Protein AF-A0A821F1S2-F1 (afdb_mon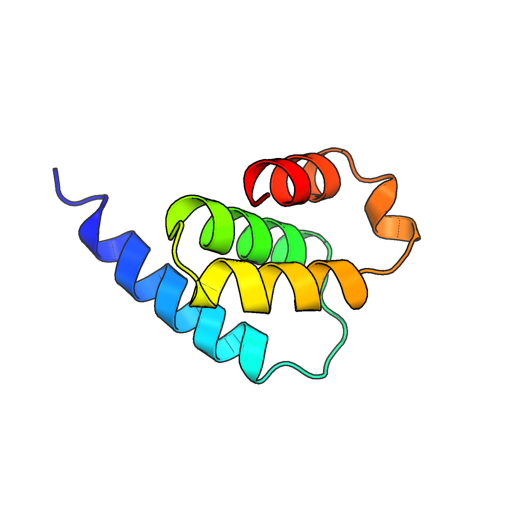omer_lite)

Organism: NCBI:txid392030

Structure (mmCIF, N/CA/C/O backbone):
data_AF-A0A821F1S2-F1
#
_entry.id   AF-A0A821F1S2-F1
#
loop_
_atom_site.group_PDB
_atom_site.id
_atom_site.type_symbol
_atom_site.label_atom_id
_atom_site.label_alt_id
_atom_site.label_comp_id
_atom_site.label_asym_id
_atom_site.label_entity_id
_atom_site.label_seq_id
_atom_site.pdbx_PDB_ins_code
_atom_site.Cartn_x
_atom_site.Cartn_y
_atom_site.Cartn_z
_atom_site.occupancy
_atom_site.B_iso_or_equiv
_atom_site.auth_seq_id
_atom_site.auth_comp_id
_atom_site.auth_asym_id
_atom_site.auth_atom_id
_atom_site.pdbx_PDB_model_num
ATOM 1 N N . MET A 1 1 ? -2.246 24.399 6.259 1.00 43.44 1 MET A N 1
ATOM 2 C CA . MET A 1 1 ? -3.119 23.317 6.773 1.00 43.44 1 MET A CA 1
ATOM 3 C C . MET A 1 1 ? -4.200 22.890 5.760 1.00 43.44 1 MET A C 1
ATOM 5 O O . MET A 1 1 ? -5.355 22.754 6.119 1.00 43.44 1 MET A O 1
ATOM 9 N N . VAL A 1 2 ? -3.833 22.605 4.499 1.00 38.69 2 VAL A N 1
ATOM 10 C CA . VAL A 1 2 ? -4.732 21.976 3.486 1.00 38.69 2 VAL A CA 1
ATOM 11 C C . VAL A 1 2 ? -3.995 20.870 2.699 1.00 38.69 2 VAL A C 1
ATOM 13 O O . VAL A 1 2 ? -4.483 20.349 1.712 1.00 38.69 2 VAL A O 1
ATOM 16 N N . LYS A 1 3 ? -2.796 20.456 3.140 1.00 36.47 3 LYS A N 1
ATOM 17 C CA . LYS A 1 3 ? -2.061 19.343 2.506 1.00 36.47 3 LYS A CA 1
ATOM 18 C C . LYS A 1 3 ? -2.432 17.960 3.065 1.00 36.47 3 LYS A C 1
ATOM 20 O O . LYS A 1 3 ? -2.069 16.963 2.462 1.00 36.47 3 LYS A O 1
ATOM 25 N N . GLY A 1 4 ? -3.165 17.901 4.182 1.00 43.62 4 GLY A N 1
ATOM 26 C CA . GLY A 1 4 ? -3.583 16.639 4.811 1.00 43.62 4 GLY A CA 1
ATOM 27 C C . GLY A 1 4 ? -4.878 16.045 4.245 1.00 43.62 4 GLY A C 1
ATOM 28 O O . GLY A 1 4 ? -4.996 14.832 4.156 1.00 43.62 4 GLY A O 1
ATOM 29 N N . TYR A 1 5 ? -5.827 16.880 3.805 1.00 37.84 5 TYR A N 1
ATOM 30 C CA . TYR A 1 5 ? -7.126 16.402 3.304 1.00 37.84 5 TYR A CA 1
ATOM 31 C C . TYR A 1 5 ? -7.069 15.895 1.857 1.00 37.84 5 TYR A C 1
ATOM 33 O O . TYR A 1 5 ? -7.683 14.883 1.544 1.00 37.84 5 TYR A O 1
ATOM 41 N N . VAL A 1 6 ? -6.269 16.536 0.996 1.00 43.03 6 VAL A N 1
ATOM 42 C CA . VAL A 1 6 ? -6.118 16.120 -0.413 1.00 43.03 6 VAL A CA 1
ATOM 43 C C . VAL A 1 6 ? -5.350 14.797 -0.538 1.00 43.03 6 VAL A C 1
ATOM 45 O O . VAL A 1 6 ? -5.610 14.018 -1.446 1.00 43.03 6 VAL A O 1
ATOM 48 N N . ALA A 1 7 ? -4.439 14.500 0.393 1.00 53.03 7 ALA A N 1
ATOM 49 C CA . ALA A 1 7 ? -3.670 13.259 0.363 1.00 53.03 7 ALA A CA 1
ATOM 50 C C . ALA A 1 7 ? -4.492 12.046 0.846 1.00 53.03 7 ALA A C 1
ATOM 52 O O . ALA A 1 7 ? -4.407 10.987 0.237 1.00 53.03 7 ALA A O 1
ATOM 53 N N . ASN A 1 8 ? -5.343 12.199 1.870 1.00 57.88 8 ASN A N 1
ATOM 54 C CA . ASN A 1 8 ? -6.154 11.093 2.405 1.00 57.88 8 ASN A CA 1
ATOM 55 C C . ASN A 1 8 ? -7.160 10.527 1.393 1.00 57.88 8 ASN A C 1
ATOM 57 O O . ASN A 1 8 ? -7.268 9.309 1.269 1.00 57.88 8 ASN A O 1
ATOM 61 N N . GLU A 1 9 ? -7.843 11.378 0.620 1.00 62.06 9 GLU A N 1
ATOM 62 C CA . GLU A 1 9 ? -8.728 10.895 -0.452 1.00 62.06 9 GLU A CA 1
ATOM 63 C C . GLU A 1 9 ? -7.952 10.183 -1.567 1.00 62.06 9 GLU A C 1
ATOM 65 O O . GLU A 1 9 ? -8.473 9.264 -2.198 1.00 62.06 9 GLU A O 1
ATOM 70 N N . MET A 1 10 ? -6.704 10.590 -1.816 1.00 67.62 10 MET A N 1
ATOM 71 C CA . MET A 1 10 ? -5.837 9.923 -2.786 1.00 67.62 10 MET A CA 1
ATOM 72 C C . MET A 1 10 ? -5.314 8.587 -2.261 1.00 67.62 10 MET A C 1
ATOM 74 O O . MET A 1 10 ? -5.237 7.640 -3.036 1.00 67.62 10 MET A O 1
ATOM 78 N N . PHE A 1 11 ? -4.997 8.479 -0.969 1.00 72.44 11 PHE A N 1
ATOM 79 C CA . PHE A 1 11 ? -4.532 7.230 -0.369 1.00 72.44 11 PHE A CA 1
ATOM 80 C C . PHE A 1 11 ? -5.644 6.182 -0.292 1.00 72.44 11 PHE A C 1
ATOM 82 O O . PHE A 1 11 ? -5.397 5.037 -0.651 1.00 72.44 11 PHE A O 1
ATOM 89 N N . GLU A 1 12 ? -6.873 6.554 0.081 1.00 75.75 12 GLU A N 1
ATOM 90 C CA . GLU A 1 12 ? -8.013 5.619 0.049 1.00 75.75 12 GLU A CA 1
ATOM 91 C C . GLU A 1 12 ? -8.323 5.153 -1.384 1.00 75.75 12 GLU A C 1
ATOM 93 O O . GLU A 1 12 ? -8.503 3.961 -1.623 1.00 75.75 12 GLU A O 1
ATOM 98 N N . LYS A 1 13 ? -8.278 6.052 -2.378 1.00 76.06 13 LYS A N 1
ATOM 99 C CA . LYS A 1 13 ? -8.412 5.654 -3.793 1.00 76.06 13 LYS A CA 1
ATOM 100 C C . LYS A 1 13 ? -7.251 4.783 -4.270 1.00 76.06 13 LYS A C 1
ATOM 102 O O . LYS A 1 13 ? -7.454 3.894 -5.092 1.00 76.06 13 LYS A O 1
ATOM 107 N N . ALA A 1 14 ? -6.040 5.026 -3.774 1.00 74.12 14 ALA A N 1
ATOM 108 C CA . ALA A 1 14 ? -4.898 4.172 -4.063 1.00 74.12 14 ALA A CA 1
ATOM 109 C C . ALA A 1 14 ? -5.124 2.770 -3.483 1.00 74.12 14 ALA A C 1
ATOM 111 O O . ALA A 1 14 ? -4.932 1.795 -4.199 1.00 74.12 14 ALA A O 1
ATOM 112 N N . LEU A 1 15 ? -5.620 2.653 -2.246 1.00 77.50 15 LEU A N 1
ATOM 113 C CA . LEU A 1 15 ? -6.014 1.369 -1.658 1.00 77.50 15 LEU A CA 1
ATOM 114 C C . LEU A 1 15 ? -7.079 0.647 -2.495 1.00 77.50 15 LEU A C 1
ATOM 116 O O . LEU A 1 15 ? -6.934 -0.549 -2.745 1.00 77.50 15 LEU A O 1
ATOM 120 N N . ASP A 1 16 ? -8.098 1.361 -2.985 1.00 81.88 16 ASP A N 1
ATOM 121 C CA . ASP A 1 16 ? -9.117 0.790 -3.880 1.00 81.88 16 ASP A CA 1
ATOM 122 C C . ASP A 1 16 ? -8.510 0.232 -5.179 1.00 81.88 16 ASP A C 1
ATOM 124 O O . ASP A 1 16 ? -8.988 -0.773 -5.712 1.00 81.88 16 ASP A O 1
ATOM 128 N N . LEU A 1 17 ? -7.474 0.890 -5.713 1.00 77.56 17 LEU A N 1
ATOM 129 C CA . LEU A 1 17 ? -6.734 0.424 -6.886 1.00 77.56 17 LEU A CA 1
ATOM 130 C C . LEU A 1 17 ? -5.880 -0.801 -6.540 1.00 77.56 17 LEU A C 1
ATOM 132 O O . LEU A 1 17 ? -5.955 -1.800 -7.251 1.00 77.56 17 LEU A O 1
ATOM 136 N N . PHE A 1 18 ? -5.142 -0.774 -5.427 1.00 79.94 18 PHE A N 1
ATOM 137 C CA . PHE A 1 18 ? -4.326 -1.903 -4.965 1.00 79.94 18 PHE A CA 1
ATOM 138 C C . PHE A 1 18 ? -5.153 -3.155 -4.655 1.00 79.94 18 PHE A C 1
ATOM 140 O O . PHE A 1 18 ? -4.674 -4.267 -4.863 1.00 79.94 18 PHE A O 1
ATOM 147 N N . GLU A 1 19 ? -6.401 -3.009 -4.203 1.00 77.38 19 GLU A N 1
ATOM 148 C CA . GLU A 1 19 ? -7.313 -4.145 -4.015 1.00 77.38 19 GLU A CA 1
ATOM 149 C C . GLU A 1 19 ? -7.743 -4.805 -5.329 1.00 77.38 19 GLU A C 1
ATOM 151 O O . GLU A 1 19 ? -8.061 -5.995 -5.332 1.00 77.38 19 GLU A O 1
ATOM 156 N N . LYS A 1 20 ? -7.770 -4.048 -6.430 1.00 77.94 20 LYS A N 1
ATOM 157 C CA . LYS A 1 20 ? -8.246 -4.508 -7.745 1.00 77.94 20 LYS A CA 1
ATOM 158 C C . LYS A 1 20 ? -7.120 -4.894 -8.697 1.00 77.94 20 LYS A C 1
ATOM 160 O O . LYS A 1 20 ? -7.383 -5.481 -9.743 1.00 77.94 20 LYS A O 1
ATOM 165 N N . VAL A 1 21 ? -5.885 -4.542 -8.362 1.00 71.31 21 VAL A N 1
ATOM 166 C CA . VAL A 1 21 ? -4.716 -4.854 -9.171 1.00 71.31 21 VAL A CA 1
ATOM 167 C C . VAL A 1 21 ? -4.341 -6.328 -9.008 1.00 71.31 21 VAL A C 1
ATOM 169 O O . VAL A 1 21 ? -3.979 -6.798 -7.927 1.00 71.31 21 VAL A O 1
ATOM 172 N N . ASP A 1 22 ? -4.396 -7.045 -10.129 1.00 66.38 22 ASP A N 1
ATOM 173 C CA . ASP A 1 22 ? -3.872 -8.409 -10.267 1.00 66.38 22 ASP A CA 1
ATOM 174 C C . ASP A 1 22 ? -2.677 -8.492 -11.232 1.00 66.38 22 ASP A C 1
ATOM 176 O O . ASP A 1 22 ? -2.243 -9.568 -11.625 1.00 66.38 22 ASP A O 1
ATOM 180 N N . ILE A 1 23 ? -2.144 -7.329 -11.608 1.00 68.81 23 ILE A N 1
ATOM 181 C CA . ILE A 1 23 ? -0.944 -7.173 -12.433 1.00 68.81 23 ILE A CA 1
ATOM 182 C C . ILE A 1 23 ? 0.295 -6.984 -11.554 1.00 68.81 23 ILE A C 1
ATOM 184 O O . ILE A 1 23 ? 0.194 -6.501 -10.423 1.00 68.81 23 ILE A O 1
ATOM 188 N N . GLU A 1 24 ? 1.462 -7.356 -12.084 1.00 71.94 24 GLU A N 1
ATOM 189 C CA . GLU A 1 24 ? 2.741 -7.034 -11.454 1.00 71.94 24 GLU A CA 1
ATOM 190 C C . GLU A 1 24 ? 2.892 -5.517 -11.324 1.00 71.94 24 GLU A C 1
ATOM 192 O O . GLU A 1 24 ? 2.701 -4.762 -12.278 1.00 71.94 24 GLU A O 1
ATOM 197 N N . LEU A 1 25 ? 3.207 -5.091 -10.106 1.00 80.94 2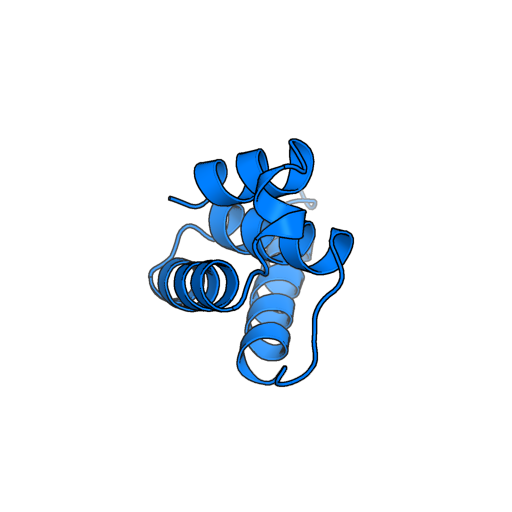5 LEU A N 1
ATOM 198 C CA . LEU A 1 25 ? 3.488 -3.707 -9.769 1.00 80.94 25 LEU A CA 1
ATOM 199 C C . LEU A 1 25 ? 4.983 -3.443 -9.911 1.00 80.94 25 LEU A C 1
ATOM 201 O O . LEU A 1 25 ? 5.797 -4.311 -9.591 1.00 80.94 25 LEU A O 1
ATOM 205 N N . ASP A 1 26 ? 5.327 -2.237 -10.349 1.00 82.94 26 ASP A N 1
ATOM 206 C CA . ASP A 1 26 ? 6.706 -1.765 -10.326 1.00 82.94 26 ASP A CA 1
ATOM 207 C C . ASP A 1 26 ? 7.141 -1.340 -8.908 1.00 82.94 26 ASP A C 1
ATOM 209 O O . ASP A 1 26 ? 6.345 -1.229 -7.966 1.00 82.94 26 ASP A O 1
ATOM 213 N N . ASP A 1 27 ? 8.443 -1.120 -8.762 1.00 81.94 27 ASP A N 1
ATOM 214 C CA . ASP A 1 27 ? 9.113 -0.642 -7.551 1.00 81.94 27 ASP A CA 1
ATOM 215 C C . ASP A 1 27 ? 8.481 0.634 -6.978 1.00 81.94 27 ASP A C 1
ATOM 217 O O . ASP A 1 27 ? 8.222 0.751 -5.770 1.00 81.94 27 ASP A O 1
ATOM 221 N N . VAL A 1 28 ? 8.192 1.592 -7.856 1.00 82.81 28 VAL A N 1
ATOM 222 C CA . VAL A 1 28 ? 7.587 2.875 -7.494 1.00 82.81 28 VAL A CA 1
ATOM 223 C C . VAL A 1 28 ? 6.183 2.665 -6.933 1.00 82.81 28 VAL A C 1
ATOM 225 O O . VAL A 1 28 ? 5.821 3.257 -5.913 1.00 82.81 28 VAL A O 1
ATOM 228 N N . THR A 1 29 ? 5.392 1.791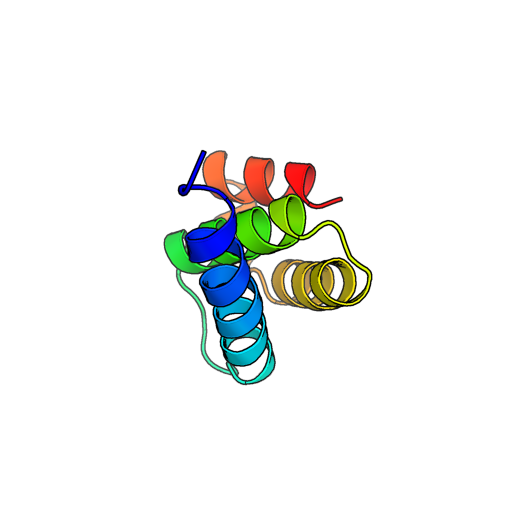 -7.547 1.00 84.25 29 THR A N 1
ATOM 229 C CA . THR A 1 29 ? 4.014 1.526 -7.143 1.00 84.25 29 THR A CA 1
ATOM 230 C C . THR A 1 29 ? 3.955 0.784 -5.809 1.00 84.25 29 THR A C 1
ATOM 232 O O . THR A 1 29 ? 3.129 1.139 -4.96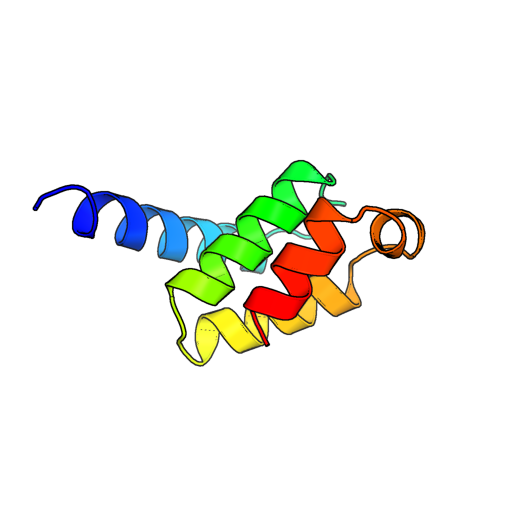3 1.00 84.25 29 THR A O 1
ATOM 235 N N . TYR A 1 30 ? 4.871 -0.158 -5.550 1.00 85.75 30 TYR A N 1
ATOM 236 C CA . TYR A 1 30 ? 5.027 -0.756 -4.218 1.00 85.75 30 TYR A CA 1
ATOM 237 C C . TYR A 1 30 ? 5.365 0.295 -3.157 1.00 85.75 30 TYR A C 1
ATOM 239 O O . TYR A 1 30 ? 4.705 0.359 -2.119 1.00 85.75 30 TYR A O 1
ATOM 247 N N . THR A 1 31 ? 6.330 1.171 -3.439 1.00 85.38 31 THR A N 1
ATOM 248 C CA . THR A 1 31 ? 6.732 2.254 -2.528 1.00 85.38 31 THR A CA 1
ATOM 249 C C . THR A 1 31 ? 5.562 3.186 -2.202 1.00 85.38 31 THR A C 1
ATOM 251 O O . THR A 1 31 ? 5.326 3.525 -1.040 1.00 85.38 31 THR A O 1
ATOM 254 N N . ILE A 1 32 ? 4.790 3.592 -3.214 1.00 84.31 32 ILE A N 1
ATOM 255 C CA . ILE A 1 32 ? 3.601 4.435 -3.031 1.00 84.31 32 ILE A CA 1
ATOM 256 C C . ILE A 1 32 ? 2.546 3.700 -2.200 1.00 84.31 32 ILE A C 1
ATOM 258 O O . ILE A 1 32 ? 1.965 4.303 -1.298 1.00 84.31 32 ILE A O 1
ATOM 262 N N . GLY A 1 33 ? 2.318 2.411 -2.467 1.00 84.88 33 GLY A N 1
ATOM 263 C CA . GLY A 1 33 ? 1.356 1.592 -1.733 1.00 84.88 33 GLY A CA 1
ATOM 264 C C . GLY A 1 33 ? 1.704 1.452 -0.259 1.00 84.88 33 GLY A C 1
ATOM 265 O O . GLY A 1 33 ? 0.856 1.704 0.596 1.00 84.88 33 GLY A O 1
ATOM 266 N N . PHE A 1 34 ? 2.959 1.140 0.054 1.00 87.50 34 PHE A N 1
ATOM 267 C CA . PHE A 1 34 ? 3.417 1.037 1.436 1.00 87.50 34 PHE A CA 1
ATOM 268 C C . PHE A 1 34 ? 3.364 2.382 2.165 1.00 87.50 34 PHE A C 1
ATOM 270 O O . PHE A 1 34 ? 2.824 2.453 3.269 1.00 87.50 34 PHE A O 1
ATOM 277 N N . ASN A 1 35 ? 3.795 3.471 1.523 1.00 85.56 35 ASN A N 1
ATOM 278 C CA . ASN A 1 35 ? 3.689 4.811 2.103 1.00 85.56 35 ASN A CA 1
ATOM 279 C C . ASN A 1 35 ? 2.232 5.226 2.347 1.00 85.56 35 ASN A C 1
ATOM 281 O O . ASN A 1 35 ? 1.925 5.797 3.391 1.00 85.56 35 ASN A O 1
ATOM 285 N N . ALA A 1 36 ? 1.321 4.929 1.417 1.00 84.62 36 ALA A N 1
ATOM 286 C CA . ALA A 1 36 ? -0.107 5.171 1.606 1.00 84.62 36 ALA A CA 1
ATOM 287 C C . ALA A 1 36 ? -0.640 4.389 2.814 1.00 84.62 36 ALA A C 1
ATOM 289 O O . ALA A 1 36 ? -1.362 4.948 3.641 1.00 84.62 36 ALA A O 1
ATOM 290 N N . CYS A 1 37 ? -0.233 3.124 2.955 1.00 86.94 37 CYS A N 1
ATOM 291 C CA . CYS A 1 37 ? -0.640 2.295 4.080 1.00 86.94 37 CYS A CA 1
ATOM 292 C C . CYS A 1 37 ? -0.112 2.839 5.420 1.00 86.94 37 CYS A C 1
ATOM 294 O O . CYS A 1 37 ? -0.886 2.969 6.369 1.00 86.94 37 CYS A O 1
ATOM 296 N N . ALA A 1 38 ? 1.162 3.244 5.471 1.00 86.56 38 ALA A N 1
ATOM 297 C CA . ALA A 1 38 ? 1.783 3.868 6.639 1.00 86.56 38 ALA A CA 1
ATOM 298 C C . ALA A 1 38 ? 1.094 5.187 7.037 1.00 86.56 38 ALA A C 1
ATOM 300 O O . ALA A 1 38 ? 0.899 5.475 8.216 1.00 86.56 38 ALA A O 1
ATOM 301 N N . LYS A 1 39 ? 0.685 6.003 6.053 1.00 85.19 39 LYS A N 1
ATOM 302 C CA . LYS A 1 39 ? -0.008 7.279 6.303 1.00 85.19 39 LYS A CA 1
ATOM 303 C C . LYS A 1 39 ? -1.444 7.105 6.783 1.00 85.19 39 LYS A C 1
ATOM 305 O O . LYS A 1 39 ? -1.891 7.905 7.601 1.00 85.19 39 LYS A O 1
ATOM 310 N N . LEU A 1 40 ? -2.157 6.103 6.273 1.00 84.44 40 LEU A N 1
ATOM 311 C CA . LEU A 1 40 ? -3.546 5.849 6.652 1.00 84.44 40 LEU A CA 1
ATOM 312 C C . LEU A 1 40 ? -3.669 5.204 8.035 1.00 84.44 40 LEU A C 1
ATOM 314 O O . LEU A 1 40 ? -4.653 5.475 8.719 1.00 84.44 40 LEU A O 1
ATOM 318 N N . CYS A 1 41 ? -2.686 4.388 8.444 1.00 81.31 41 CYS A N 1
ATOM 319 C CA . CYS A 1 41 ? -2.592 3.777 9.779 1.00 81.31 41 CYS A CA 1
ATOM 320 C C . CYS A 1 41 ? -3.934 3.186 10.269 1.00 81.31 41 CYS A C 1
ATOM 322 O O . CYS A 1 41 ? -4.361 3.376 11.407 1.00 81.31 41 CYS A O 1
ATOM 324 N N . ASN A 1 42 ? -4.645 2.510 9.362 1.00 84.31 42 ASN A N 1
ATOM 325 C CA . ASN A 1 42 ? -5.935 1.886 9.628 1.00 84.31 42 ASN A CA 1
ATOM 326 C C . ASN A 1 42 ? -5.896 0.389 9.277 1.00 84.31 42 ASN A C 1
ATOM 328 O O . ASN A 1 42 ? -5.026 -0.082 8.538 1.00 84.31 42 ASN A O 1
ATOM 332 N N . ASP A 1 43 ? -6.852 -0.381 9.798 1.00 86.56 43 ASP A N 1
ATOM 333 C CA . ASP A 1 43 ? -6.876 -1.839 9.615 1.00 86.56 43 ASP A CA 1
ATOM 334 C C . ASP A 1 43 ? -6.962 -2.263 8.142 1.00 86.56 43 ASP A C 1
ATOM 336 O O . ASP A 1 43 ? -6.459 -3.324 7.757 1.00 86.56 43 ASP A O 1
ATOM 340 N N . ARG A 1 44 ? -7.607 -1.443 7.303 1.00 85.06 44 ARG A N 1
ATOM 341 C CA . ARG A 1 44 ? -7.749 -1.693 5.865 1.00 85.06 44 ARG A CA 1
ATOM 342 C C . ARG A 1 44 ? -6.397 -1.572 5.162 1.00 85.06 44 ARG A C 1
ATOM 344 O O . ARG A 1 44 ? -5.982 -2.507 4.478 1.00 85.06 44 ARG A O 1
ATOM 351 N N . ALA A 1 45 ? -5.701 -0.464 5.390 1.00 85.94 45 ALA A N 1
ATOM 352 C CA . ALA A 1 45 ? -4.350 -0.201 4.921 1.00 85.94 45 ALA A CA 1
ATOM 353 C C . ALA A 1 45 ? -3.392 -1.323 5.332 1.00 85.94 45 ALA A C 1
ATOM 355 O O . ALA A 1 45 ? -2.700 -1.881 4.486 1.00 85.94 45 ALA A O 1
ATOM 356 N N . MET A 1 46 ? -3.421 -1.745 6.598 1.00 86.81 46 MET A N 1
ATOM 357 C CA . MET A 1 46 ? -2.550 -2.820 7.075 1.00 86.81 46 MET A CA 1
ATOM 358 C C . MET A 1 46 ? -2.837 -4.167 6.383 1.00 86.81 46 MET A C 1
ATOM 360 O O . MET A 1 46 ? -1.911 -4.920 6.073 1.00 86.81 46 MET A O 1
ATOM 364 N N . LYS A 1 47 ? -4.106 -4.487 6.090 1.00 88.81 47 LYS A N 1
ATOM 365 C CA . LYS A 1 47 ? -4.467 -5.702 5.334 1.00 88.81 47 LYS A CA 1
ATOM 366 C C . LYS A 1 47 ? -3.966 -5.657 3.890 1.00 88.81 47 LYS A C 1
ATOM 368 O O . LYS A 1 47 ? -3.437 -6.658 3.411 1.00 88.81 47 LYS A O 1
ATOM 373 N N . ILE A 1 48 ? -4.142 -4.532 3.201 1.00 87.00 48 ILE A N 1
ATOM 374 C CA . ILE A 1 48 ? -3.704 -4.359 1.806 1.00 87.00 48 ILE A CA 1
ATOM 375 C C . ILE A 1 48 ? -2.181 -4.369 1.730 1.00 87.00 48 ILE A C 1
ATOM 377 O O . ILE A 1 48 ? -1.604 -5.115 0.947 1.00 87.00 48 ILE A O 1
ATOM 381 N N . GLY A 1 49 ? -1.536 -3.627 2.618 1.00 88.50 49 GLY A N 1
ATOM 382 C CA . GLY A 1 49 ? -0.098 -3.583 2.776 1.00 88.50 49 GLY A CA 1
ATOM 383 C C . GLY A 1 49 ? 0.553 -4.954 2.954 1.00 88.50 49 GLY A C 1
ATOM 384 O O . GLY A 1 49 ? 1.499 -5.298 2.251 1.00 88.50 49 GLY A O 1
ATOM 385 N N . LYS A 1 50 ? -0.013 -5.807 3.816 1.00 88.38 50 LYS A N 1
ATOM 386 C CA . LYS A 1 50 ? 0.448 -7.198 3.970 1.00 88.38 50 LYS A CA 1
ATOM 387 C C . LYS A 1 50 ? 0.257 -8.036 2.703 1.00 88.38 50 LYS A C 1
ATOM 389 O O . LYS A 1 50 ? 1.107 -8.870 2.404 1.00 88.38 50 LYS A O 1
ATOM 394 N N . LYS A 1 51 ? -0.826 -7.824 1.942 1.00 88.00 51 LYS A N 1
ATOM 395 C CA . LYS A 1 51 ? -1.019 -8.489 0.639 1.00 88.00 51 LYS A CA 1
ATOM 396 C C . LYS A 1 51 ? 0.021 -8.033 -0.383 1.00 88.00 51 LYS A C 1
ATOM 398 O O . LYS A 1 51 ? 0.550 -8.878 -1.096 1.00 88.00 51 LYS A O 1
ATOM 403 N N . LEU A 1 52 ? 0.330 -6.736 -0.429 1.00 86.12 52 LEU A N 1
ATOM 404 C CA . LEU A 1 52 ? 1.386 -6.190 -1.283 1.00 86.12 52 LEU A CA 1
ATOM 405 C C . LEU A 1 52 ? 2.742 -6.794 -0.912 1.00 86.12 52 LEU A C 1
ATOM 407 O O . LEU A 1 52 ? 3.426 -7.309 -1.784 1.00 86.12 52 LEU A O 1
ATOM 411 N N . LEU A 1 53 ? 3.077 -6.847 0.380 1.00 86.75 53 LEU A N 1
ATOM 412 C CA . LEU A 1 53 ? 4.318 -7.460 0.858 1.00 86.75 53 LEU A CA 1
ATOM 413 C C . LEU A 1 53 ? 4.428 -8.948 0.485 1.00 86.75 53 LEU A C 1
ATOM 415 O O . LEU A 1 53 ? 5.514 -9.425 0.173 1.00 86.75 53 LEU A O 1
ATOM 419 N N . ALA A 1 54 ? 3.309 -9.678 0.494 1.00 86.56 54 ALA A N 1
ATOM 420 C CA . ALA A 1 54 ? 3.264 -11.084 0.095 1.00 86.56 54 ALA A CA 1
ATOM 421 C C . ALA A 1 54 ? 3.374 -11.293 -1.426 1.00 86.56 54 ALA A C 1
ATOM 423 O O . ALA A 1 54 ? 3.904 -12.315 -1.854 1.00 86.56 54 ALA A O 1
ATOM 424 N N . LYS A 1 55 ? 2.867 -10.351 -2.235 1.00 84.88 55 LYS A N 1
AT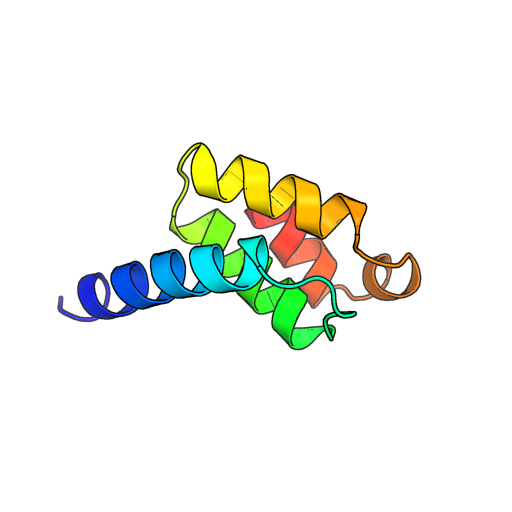OM 425 C CA . LYS A 1 55 ? 2.993 -10.361 -3.703 1.00 84.88 55 LYS A CA 1
ATOM 426 C C . LYS A 1 55 ? 4.334 -9.792 -4.189 1.00 84.88 55 LYS A C 1
ATOM 428 O O . LYS A 1 55 ? 4.679 -9.995 -5.349 1.00 84.88 55 LYS A O 1
ATOM 433 N N . MET A 1 56 ? 5.070 -9.088 -3.329 1.00 84.38 56 MET A N 1
ATOM 434 C CA . MET A 1 56 ? 6.319 -8.426 -3.682 1.00 84.38 56 MET A CA 1
ATOM 435 C C . MET A 1 56 ? 7.408 -9.452 -4.039 1.00 84.38 56 MET A C 1
ATOM 437 O O . MET A 1 56 ? 7.768 -10.268 -3.185 1.00 84.38 56 MET A O 1
ATOM 441 N N . PRO A 1 57 ? 7.956 -9.416 -5.266 1.00 83.88 57 PRO A N 1
ATOM 442 C CA . PRO A 1 57 ? 9.031 -10.319 -5.653 1.00 83.88 57 PRO A CA 1
ATOM 443 C C . PRO A 1 57 ? 10.330 -10.041 -4.880 1.00 83.88 57 PRO A C 1
ATOM 445 O O . PRO A 1 57 ? 10.601 -8.929 -4.421 1.00 83.88 57 PRO A O 1
ATOM 448 N N . ASP A 1 58 ? 11.150 -11.084 -4.717 1.00 83.12 58 ASP A N 1
ATOM 449 C CA . ASP A 1 58 ? 12.348 -11.042 -3.865 1.00 83.12 58 ASP A CA 1
ATOM 450 C C . ASP A 1 58 ? 13.413 -10.045 -4.353 1.00 83.12 58 ASP A C 1
ATOM 452 O O . ASP A 1 58 ? 14.216 -9.560 -3.557 1.00 83.12 58 ASP A O 1
ATOM 456 N N . ASN A 1 59 ? 13.409 -9.689 -5.641 1.00 82.88 59 ASN A N 1
ATOM 457 C CA . ASN A 1 59 ? 14.293 -8.664 -6.203 1.00 82.88 59 ASN A CA 1
ATOM 458 C C . ASN A 1 59 ? 14.081 -7.285 -5.552 1.00 82.88 59 ASN A C 1
ATOM 460 O O . ASN A 1 59 ? 15.056 -6.571 -5.329 1.00 82.88 59 ASN A O 1
ATOM 464 N N . TYR A 1 60 ? 12.844 -6.943 -5.183 1.00 80.69 60 TYR A N 1
ATOM 465 C CA . TYR A 1 60 ? 12.500 -5.674 -4.540 1.00 80.69 60 TYR A CA 1
ATOM 466 C C . TYR A 1 60 ? 12.846 -5.625 -3.053 1.00 80.69 60 TYR A C 1
ATOM 468 O O . TYR A 1 60 ? 12.925 -4.543 -2.483 1.00 80.69 60 TYR A O 1
ATOM 476 N N . ARG A 1 61 ? 13.144 -6.764 -2.414 1.00 76.19 61 ARG A N 1
ATOM 477 C CA . ARG A 1 61 ? 13.631 -6.776 -1.021 1.00 76.19 61 ARG A CA 1
ATOM 478 C C . ARG A 1 61 ? 15.020 -6.157 -0.876 1.00 76.19 61 ARG A C 1
ATOM 480 O O . ARG A 1 61 ? 15.356 -5.658 0.194 1.00 76.19 61 ARG A O 1
ATOM 487 N N . ASN A 1 62 ? 15.817 -6.178 -1.943 1.00 80.44 62 ASN A N 1
ATOM 488 C CA . ASN A 1 62 ? 17.134 -5.540 -1.969 1.00 80.44 62 ASN A CA 1
ATOM 489 C C . ASN A 1 62 ? 17.057 -4.039 -2.285 1.00 80.44 62 ASN A C 1
ATOM 491 O O . ASN A 1 62 ? 18.068 -3.346 -2.179 1.00 80.44 62 ASN A O 1
ATOM 495 N N . ASP A 1 63 ? 15.882 -3.533 -2.671 1.00 84.44 63 ASP A N 1
ATOM 496 C CA . ASP A 1 6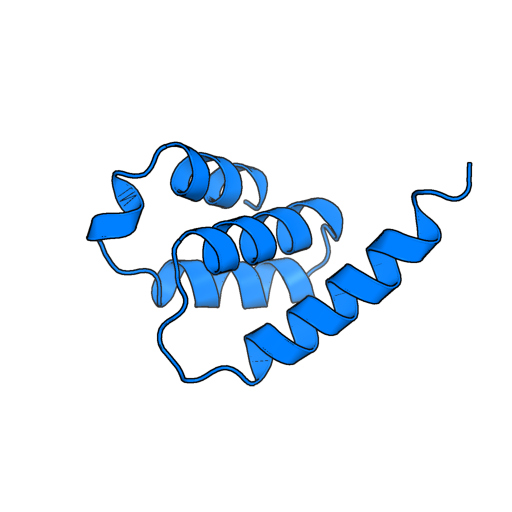3 ? 15.669 -2.105 -2.845 1.00 84.44 63 ASP A CA 1
ATOM 497 C C . ASP A 1 63 ? 15.432 -1.456 -1.477 1.00 84.44 63 ASP A C 1
ATOM 499 O O . ASP A 1 63 ? 14.423 -1.689 -0.806 1.00 84.44 63 ASP A O 1
ATOM 503 N N . ASN A 1 64 ? 16.388 -0.630 -1.050 1.00 82.12 64 ASN A N 1
ATOM 504 C CA . ASN A 1 64 ? 16.329 0.044 0.244 1.00 82.12 64 ASN A CA 1
ATOM 505 C C . ASN A 1 64 ? 15.100 0.948 0.385 1.00 82.12 64 ASN A C 1
ATOM 507 O O . ASN A 1 64 ? 14.611 1.117 1.501 1.00 82.12 64 ASN A O 1
ATOM 511 N N . ILE A 1 65 ? 14.610 1.539 -0.706 1.00 84.25 65 ILE A N 1
ATOM 512 C CA . ILE A 1 65 ? 13.466 2.452 -0.671 1.00 84.25 65 ILE A CA 1
ATOM 513 C C . ILE A 1 65 ? 12.198 1.648 -0.396 1.00 84.25 65 ILE A C 1
ATOM 515 O O . ILE A 1 65 ? 11.476 1.950 0.555 1.00 84.25 65 ILE A O 1
ATOM 519 N N . ILE A 1 66 ? 11.973 0.579 -1.163 1.00 84.94 66 ILE A N 1
ATOM 520 C CA . ILE A 1 66 ? 10.783 -0.270 -1.020 1.00 84.94 66 ILE A CA 1
ATOM 521 C C . ILE A 1 66 ? 10.776 -0.953 0.348 1.00 84.94 66 ILE A C 1
ATOM 523 O O . ILE A 1 66 ? 9.764 -0.920 1.050 1.00 84.94 66 ILE A O 1
ATOM 527 N N . SER A 1 67 ? 11.911 -1.528 0.753 1.00 82.94 67 SER A N 1
ATOM 528 C CA . SER A 1 67 ? 12.046 -2.219 2.037 1.00 82.94 67 SER A CA 1
ATOM 529 C C . SER A 1 67 ? 11.837 -1.283 3.226 1.00 82.94 67 SER A C 1
ATOM 531 O O . SER A 1 67 ? 11.167 -1.664 4.183 1.00 82.94 67 SER A O 1
ATOM 533 N N . THR A 1 68 ? 12.337 -0.045 3.160 1.00 86.25 68 THR A N 1
ATOM 534 C CA . THR A 1 68 ? 12.083 0.954 4.212 1.00 86.25 68 THR A CA 1
ATOM 535 C C . THR A 1 68 ? 10.604 1.316 4.271 1.00 86.25 68 THR A C 1
ATOM 537 O O . THR A 1 68 ? 10.006 1.243 5.339 1.00 86.25 68 THR A O 1
ATOM 540 N N . SER A 1 69 ? 9.974 1.614 3.130 1.00 84.38 69 SER A N 1
ATOM 541 C CA . SER A 1 69 ? 8.544 1.937 3.104 1.00 84.38 69 SER A CA 1
ATOM 542 C C . SER A 1 69 ? 7.670 0.776 3.592 1.00 84.38 69 SER A C 1
ATOM 544 O O . SER A 1 69 ? 6.672 1.007 4.271 1.00 84.38 69 SER A O 1
ATOM 546 N N . ALA A 1 70 ? 8.045 -0.472 3.298 1.00 84.69 70 ALA A N 1
ATOM 547 C CA . ALA A 1 70 ? 7.361 -1.660 3.806 1.00 84.69 70 ALA A CA 1
ATOM 548 C C . ALA A 1 70 ? 7.482 -1.814 5.332 1.00 84.69 70 ALA A C 1
ATOM 550 O O . ALA A 1 70 ? 6.537 -2.278 5.967 1.00 84.69 70 ALA A O 1
ATOM 551 N N . ILE A 1 71 ? 8.620 -1.423 5.917 1.00 86.06 71 ILE A N 1
ATOM 552 C CA . ILE A 1 71 ? 8.822 -1.397 7.372 1.00 86.06 71 ILE A CA 1
ATOM 553 C C . ILE A 1 71 ? 8.010 -0.266 8.007 1.00 86.06 71 ILE A C 1
ATOM 555 O O . ILE A 1 71 ? 7.356 -0.507 9.013 1.00 86.06 71 ILE A O 1
ATOM 559 N N . ASP A 1 72 ? 7.988 0.925 7.403 1.00 84.00 72 ASP A N 1
ATOM 560 C CA . ASP A 1 72 ? 7.241 2.091 7.907 1.00 84.00 72 ASP A CA 1
ATOM 561 C C . ASP A 1 72 ? 5.723 1.848 7.998 1.00 84.00 72 ASP A C 1
ATOM 563 O O . ASP A 1 72 ? 5.002 2.567 8.691 1.00 84.00 72 ASP A O 1
ATOM 567 N N . MET A 1 73 ? 5.227 0.857 7.262 1.00 83.06 73 MET A N 1
ATOM 568 C CA . MET A 1 73 ? 3.833 0.430 7.273 1.00 83.06 73 MET A CA 1
ATOM 569 C C . MET A 1 73 ? 3.480 -0.519 8.431 1.00 83.06 73 MET A C 1
ATOM 571 O O . MET A 1 73 ? 2.301 -0.594 8.789 1.00 83.06 73 MET A O 1
ATOM 575 N N . LEU A 1 74 ? 4.442 -1.298 8.941 1.00 77.69 74 LEU A N 1
ATOM 576 C CA . LEU A 1 74 ? 4.225 -2.320 9.979 1.00 77.69 74 LEU A CA 1
ATOM 577 C C . LEU A 1 74 ? 4.115 -1.706 11.377 1.00 77.69 74 LEU A C 1
ATOM 579 O O . LEU A 1 74 ? 3.266 -2.229 12.138 1.00 77.69 74 LEU A O 1
#

Sequence (74 aa):
MVKGYVANEMFEKALDLFEKVDIELDDVTYTIGFNACAKLCNDRAMKIGKKLLAKMPDNYRNDNIISTSAIDML

InterPro domains:
  IPR011990 Tetratricopeptide-like helical domain superfamily [G3DSA:1.25.40.10] (1-73)

Radius of gyration: 11.83 Å; chains: 1; bounding box: 26×34×22 Å

Foldseek 3Di:
DPPLPVLLVVLVVLLVVLVVDPDDDDLVSLLSLLQSLLSVVDPSSLVSLVVSVVSDDPVSCPVPSNVVSSVSND

Secondary structure (DSSP, 8-state):
--HHHHHHHHHHHHHHHHHH--SPPPHHHHHHHHHHHHHH-SHHHHHHHHHHHHHS-GGGGG-HHHHHHHHHT-

pLDDT: mean 77.81, std 13.09, range [36.47, 88.81]